Protein AF-A0A519ZKX0-F1 (afdb_monomer)

Mean predicted aligned error: 19.39 Å

pLDDT: mean 74.37, std 20.04, range [31.44, 97.12]

Structure (mmCIF, N/CA/C/O backbone):
data_AF-A0A519ZKX0-F1
#
_entry.id   AF-A0A519ZKX0-F1
#
loop_
_atom_site.group_PDB
_atom_site.id
_atom_site.type_symbol
_atom_site.label_atom_id
_atom_site.label_alt_id
_atom_site.label_comp_id
_atom_site.label_asym_id
_atom_site.label_entity_id
_atom_site.label_seq_id
_atom_site.pdbx_PDB_ins_code
_atom_site.Cartn_x
_atom_site.Cartn_y
_atom_site.Cartn_z
_atom_site.occupancy
_atom_site.B_iso_or_equiv
_atom_site.auth_seq_id
_atom_site.auth_comp_id
_atom_site.auth_asym_id
_atom_site.auth_atom_id
_atom_site.pdbx_PDB_model_num
ATOM 1 N N . MET A 1 1 ? 49.568 -2.766 -96.357 1.00 35.28 1 MET A N 1
ATOM 2 C CA . MET A 1 1 ? 50.668 -1.778 -96.331 1.00 35.28 1 MET A CA 1
ATOM 3 C C . MET A 1 1 ? 50.219 -0.554 -95.542 1.00 35.28 1 MET A C 1
ATOM 5 O O . MET A 1 1 ? 49.295 0.120 -95.960 1.00 35.28 1 MET A O 1
ATOM 9 N N . ASN A 1 2 ? 50.829 -0.393 -94.364 1.00 31.44 2 ASN A N 1
ATOM 10 C CA . ASN A 1 2 ? 51.061 0.796 -93.529 1.00 31.44 2 ASN A CA 1
ATOM 11 C C . ASN A 1 2 ? 50.097 2.016 -93.570 1.00 31.44 2 ASN A C 1
ATOM 13 O O . ASN A 1 2 ? 50.117 2.759 -94.550 1.00 31.44 2 ASN A O 1
ATOM 17 N N . PRO A 1 3 ? 49.388 2.349 -92.470 1.00 43.19 3 PRO A N 1
ATOM 18 C CA . PRO A 1 3 ? 48.896 3.706 -92.236 1.00 43.19 3 PRO A CA 1
ATOM 19 C C . PRO A 1 3 ? 50.015 4.600 -91.666 1.00 43.19 3 PRO A C 1
ATOM 21 O O . PRO A 1 3 ? 50.620 4.300 -90.639 1.00 43.19 3 PRO A O 1
ATOM 24 N N . SER A 1 4 ? 50.294 5.715 -92.347 1.00 45.19 4 SER A N 1
ATOM 25 C CA . SER A 1 4 ? 51.279 6.713 -91.916 1.00 45.19 4 SER A CA 1
ATOM 26 C C . SER A 1 4 ? 50.682 7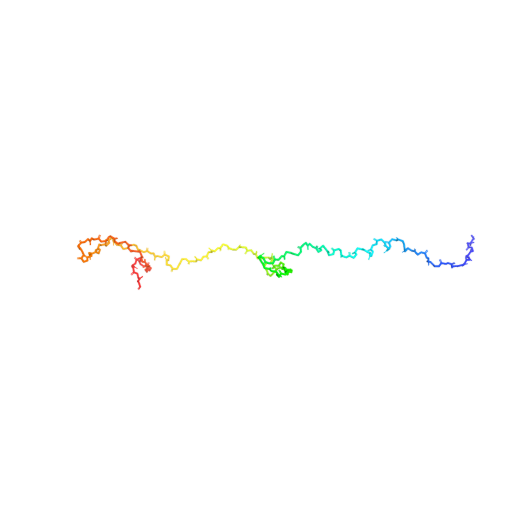.639 -90.855 1.00 45.19 4 SER A C 1
ATOM 28 O O . SER A 1 4 ? 49.723 8.363 -91.108 1.00 45.19 4 SER A O 1
ATOM 30 N N . ILE A 1 5 ? 51.302 7.641 -89.679 1.00 51.31 5 ILE A N 1
ATOM 31 C CA . ILE A 1 5 ? 51.009 8.520 -88.544 1.00 51.31 5 ILE A CA 1
ATOM 32 C C . ILE A 1 5 ? 51.599 9.912 -88.818 1.00 51.31 5 ILE A C 1
ATOM 34 O O . ILE A 1 5 ? 52.770 10.024 -89.183 1.00 51.31 5 ILE A O 1
ATOM 38 N N . ARG A 1 6 ? 50.828 10.979 -88.570 1.00 49.62 6 ARG A N 1
ATOM 39 C CA . ARG A 1 6 ? 51.371 12.295 -88.192 1.00 49.62 6 ARG A CA 1
ATOM 40 C C . ARG A 1 6 ? 50.615 12.851 -86.980 1.00 49.62 6 ARG A C 1
ATOM 42 O O . ARG A 1 6 ? 49.442 13.193 -87.061 1.00 49.62 6 ARG A O 1
ATOM 49 N N . SER A 1 7 ? 51.354 12.882 -85.872 1.00 40.47 7 SER A N 1
ATOM 50 C CA . SER A 1 7 ? 51.295 13.729 -84.671 1.00 40.47 7 SER A CA 1
ATOM 51 C C . SER A 1 7 ? 50.729 15.141 -84.897 1.00 40.47 7 SER A C 1
ATOM 53 O O . SER A 1 7 ? 50.885 15.679 -85.983 1.00 40.47 7 SER A O 1
ATOM 55 N N . ALA A 1 8 ? 50.215 15.903 -83.931 1.00 46.16 8 ALA A N 1
ATOM 56 C CA . ALA A 1 8 ? 49.857 15.755 -82.519 1.00 46.16 8 ALA A CA 1
ATOM 57 C C . ALA A 1 8 ? 49.206 17.100 -82.094 1.00 46.16 8 ALA A C 1
ATOM 59 O O . ALA A 1 8 ? 49.384 18.101 -82.782 1.00 46.16 8 ALA A O 1
ATOM 60 N N . ARG A 1 9 ? 48.622 17.131 -80.884 1.00 43.53 9 ARG A N 1
ATOM 61 C CA . ARG A 1 9 ? 48.329 18.317 -80.040 1.00 43.53 9 ARG A CA 1
ATOM 62 C C . ARG A 1 9 ? 46.977 19.020 -80.237 1.00 43.53 9 ARG A C 1
ATOM 64 O O . ARG A 1 9 ? 46.836 19.875 -81.095 1.00 43.53 9 ARG A O 1
ATOM 71 N N . ALA A 1 10 ? 46.059 18.783 -79.301 1.00 41.59 10 ALA A N 1
ATOM 72 C CA . ALA A 1 10 ? 45.632 19.809 -78.340 1.00 41.59 10 ALA A CA 1
ATOM 73 C C . ALA A 1 10 ? 44.801 19.155 -77.226 1.00 41.59 10 ALA A C 1
ATOM 75 O O . ALA A 1 10 ? 43.744 18.574 -77.455 1.00 41.59 10 ALA A O 1
ATOM 76 N N . LEU A 1 11 ? 45.345 19.222 -76.017 1.00 45.59 11 LEU A N 1
ATOM 77 C CA . LEU A 1 11 ? 44.734 18.813 -74.764 1.00 45.59 11 LEU A CA 1
ATOM 78 C C . LEU A 1 11 ? 43.703 19.885 -74.352 1.00 45.59 11 LEU A C 1
ATOM 80 O O . LEU A 1 11 ? 44.033 21.065 -74.318 1.00 45.59 11 LEU A O 1
ATOM 84 N N . THR A 1 12 ? 42.486 19.438 -74.039 1.00 49.97 12 THR A N 1
ATOM 85 C C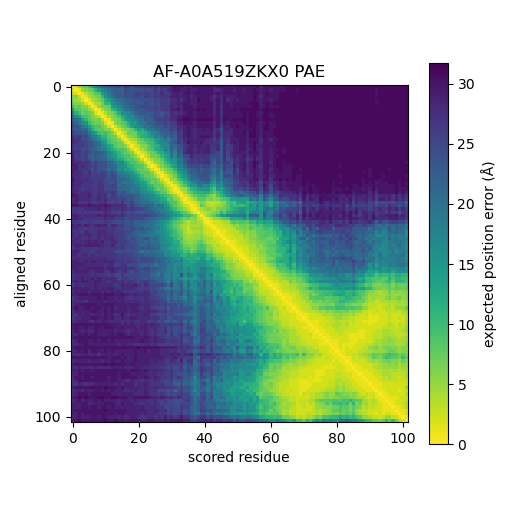A . THR A 1 12 ? 41.558 19.987 -73.026 1.00 49.97 12 THR A CA 1
ATOM 86 C C . THR A 1 12 ? 41.291 21.495 -72.975 1.00 49.97 12 THR A C 1
ATOM 88 O O . THR A 1 12 ? 42.060 22.249 -72.389 1.00 49.97 12 THR A O 1
ATOM 91 N N . ILE A 1 13 ? 40.077 21.886 -73.366 1.00 50.94 13 ILE A N 1
ATOM 92 C CA . ILE A 1 13 ? 39.273 22.929 -72.706 1.00 50.94 13 ILE A CA 1
ATOM 93 C C . ILE A 1 13 ? 37.821 22.490 -72.936 1.00 50.94 13 ILE A C 1
ATOM 95 O O . ILE A 1 13 ? 37.426 22.269 -74.069 1.00 50.94 13 ILE A O 1
ATOM 99 N N . GLY A 1 14 ? 36.952 22.252 -71.972 1.00 43.69 14 GLY A N 1
ATOM 100 C CA . GLY A 1 14 ? 36.958 22.526 -70.553 1.00 43.69 14 GLY A CA 1
ATOM 101 C C . GLY A 1 14 ? 35.509 22.283 -70.158 1.00 43.69 14 GLY A C 1
ATOM 102 O O . GLY A 1 14 ? 34.641 23.114 -70.404 1.00 43.69 14 GLY A O 1
ATOM 103 N N . SER A 1 15 ? 35.239 21.089 -69.645 1.00 47.91 15 SER A N 1
ATOM 104 C CA . SER A 1 15 ? 34.012 20.697 -68.957 1.00 47.91 15 SER A CA 1
ATOM 105 C C . SER A 1 15 ? 33.815 21.591 -67.728 1.00 47.91 15 SER A C 1
ATOM 107 O O . SER A 1 15 ? 34.096 21.189 -66.603 1.00 47.91 15 SER A O 1
ATOM 109 N N . LEU A 1 16 ? 33.412 22.842 -67.954 1.00 47.50 16 LEU A N 1
ATOM 110 C CA . LEU A 1 16 ? 33.336 23.887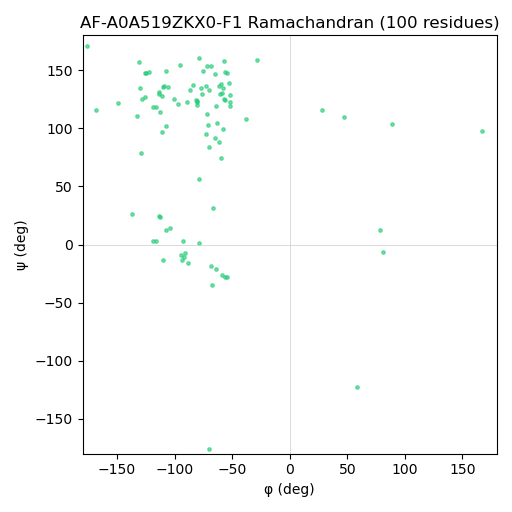 -66.934 1.00 47.50 16 LEU A CA 1
ATOM 111 C C . LEU A 1 16 ? 32.049 24.717 -67.054 1.00 47.50 16 LEU A C 1
ATOM 113 O O . LEU A 1 16 ? 32.011 25.873 -66.660 1.00 47.50 16 LEU A O 1
ATOM 117 N N . THR A 1 17 ? 30.977 24.148 -67.603 1.00 46.78 17 THR A N 1
ATOM 118 C CA . THR A 1 17 ? 29.636 24.764 -67.570 1.00 46.78 17 THR A CA 1
ATOM 119 C C . THR A 1 17 ? 28.660 24.015 -66.662 1.00 46.78 17 THR A C 1
ATOM 121 O O . THR A 1 17 ? 27.648 24.580 -66.267 1.00 46.78 17 THR A O 1
ATOM 124 N N . ALA A 1 18 ? 28.990 22.794 -66.225 1.00 42.94 18 ALA A N 1
ATOM 125 C CA . ALA A 1 18 ? 28.177 22.029 -65.271 1.00 42.94 18 ALA A CA 1
ATOM 126 C C . ALA A 1 18 ? 28.609 22.194 -63.795 1.00 42.94 18 ALA A C 1
ATOM 128 O O . ALA A 1 18 ? 27.899 21.755 -62.893 1.00 42.94 18 ALA A O 1
ATOM 129 N N . ALA A 1 19 ? 29.754 22.837 -63.532 1.00 43.50 19 ALA A N 1
ATOM 130 C CA . ALA A 1 19 ? 30.268 23.061 -62.173 1.00 43.50 19 ALA A CA 1
ATOM 131 C C . ALA A 1 19 ? 29.860 24.422 -61.569 1.00 43.50 19 ALA A C 1
ATOM 133 O O . ALA A 1 19 ? 29.980 24.632 -60.363 1.00 43.50 19 ALA A O 1
ATOM 134 N N . ILE A 1 20 ? 29.343 25.345 -62.391 1.00 48.91 20 ILE A N 1
ATOM 135 C CA . ILE A 1 20 ? 28.911 26.678 -61.935 1.00 48.91 20 ILE A CA 1
ATOM 136 C C . ILE A 1 20 ? 27.443 26.661 -61.472 1.00 48.91 20 ILE A C 1
ATOM 138 O O . ILE A 1 20 ? 27.024 27.536 -60.722 1.00 48.91 20 ILE A O 1
ATOM 142 N N . LEU A 1 21 ? 26.672 25.622 -61.818 1.00 46.91 21 LEU A N 1
ATOM 143 C CA . LEU A 1 21 ? 25.303 25.454 -61.314 1.00 46.91 21 LEU A CA 1
ATOM 144 C C . LEU A 1 21 ? 25.224 24.633 -60.012 1.00 46.91 21 LEU A C 1
ATOM 146 O O . LEU A 1 21 ? 24.162 24.542 -59.408 1.00 46.91 21 LEU A O 1
ATOM 150 N N . SER A 1 22 ? 26.336 24.046 -59.557 1.00 51.47 22 SER A N 1
ATOM 151 C CA . SER A 1 22 ? 26.364 23.094 -58.434 1.00 51.47 22 SER A CA 1
ATOM 152 C C . SER A 1 22 ? 27.149 23.565 -57.204 1.00 51.47 22 SER A C 1
ATOM 154 O O . SER A 1 22 ? 27.219 22.833 -56.221 1.00 51.47 22 SER A O 1
ATOM 156 N N . THR A 1 23 ? 27.694 24.787 -57.200 1.00 52.50 23 THR A N 1
ATOM 157 C CA . THR A 1 23 ? 28.508 25.304 -56.077 1.00 52.50 23 THR A CA 1
ATOM 158 C C . THR A 1 23 ? 27.950 26.548 -55.381 1.00 52.50 23 THR A C 1
ATOM 160 O O . THR A 1 23 ? 28.552 27.016 -54.421 1.00 52.50 23 THR A O 1
ATOM 163 N N . LEU A 1 24 ? 26.769 27.044 -55.775 1.00 47.97 24 LEU A N 1
ATOM 164 C CA . LEU A 1 24 ? 26.090 28.163 -55.100 1.00 47.97 24 LEU A CA 1
ATOM 165 C C . LEU A 1 24 ? 24.788 27.770 -54.387 1.00 47.97 24 LEU A C 1
ATOM 167 O O . LEU A 1 24 ? 23.956 28.623 -54.095 1.00 47.97 24 LEU A O 1
ATOM 171 N N . ALA A 1 25 ? 24.620 26.499 -54.020 1.00 46.72 25 ALA A N 1
ATOM 172 C CA . ALA A 1 25 ? 23.706 26.145 -52.934 1.00 46.72 25 ALA A CA 1
ATOM 173 C C . ALA A 1 25 ? 24.403 26.424 -51.591 1.00 46.72 25 ALA A C 1
ATOM 175 O O . ALA A 1 25 ? 24.586 25.537 -50.759 1.00 46.72 25 ALA A O 1
ATOM 176 N N . THR A 1 26 ? 24.848 27.672 -51.408 1.00 52.41 26 THR A N 1
ATOM 177 C CA . THR A 1 26 ? 25.163 28.219 -50.093 1.00 52.41 26 THR A CA 1
ATOM 178 C C . THR A 1 26 ? 23.941 27.954 -49.240 1.00 52.41 26 THR A C 1
ATOM 180 O O . THR A 1 26 ? 22.843 28.380 -49.596 1.00 52.41 26 THR A O 1
ATOM 183 N N . ALA A 1 27 ? 24.136 27.183 -48.173 1.00 52.94 27 ALA A N 1
ATOM 184 C CA . ALA A 1 27 ? 23.123 26.847 -47.195 1.00 52.94 27 ALA A CA 1
ATOM 185 C C . ALA A 1 27 ? 22.223 28.061 -46.940 1.00 52.94 27 ALA A C 1
ATOM 187 O O . ALA A 1 27 ? 22.642 29.041 -46.321 1.00 52.94 27 ALA A O 1
ATOM 188 N N . ALA A 1 28 ? 20.988 28.000 -47.439 1.00 47.38 28 ALA A N 1
ATOM 189 C CA . ALA A 1 28 ? 19.941 28.866 -46.951 1.00 47.38 28 ALA A CA 1
ATOM 190 C C . ALA A 1 28 ? 19.731 28.443 -45.497 1.00 47.38 28 ALA A C 1
ATOM 192 O O . ALA A 1 28 ? 19.005 27.494 -45.204 1.00 47.38 28 ALA A O 1
ATOM 193 N N . LEU A 1 29 ? 20.441 29.103 -44.583 1.00 53.69 29 LEU A N 1
ATOM 194 C CA . LEU A 1 29 ? 20.046 29.145 -43.191 1.00 53.69 29 LEU A CA 1
ATOM 195 C C . LEU A 1 29 ? 18.651 29.755 -43.217 1.00 53.69 29 LEU A C 1
ATOM 197 O O . LEU A 1 29 ? 18.497 30.964 -43.384 1.00 53.69 29 LEU A O 1
ATOM 201 N N . ALA A 1 30 ? 17.630 28.907 -43.138 1.00 48.62 30 ALA A N 1
ATOM 202 C CA . ALA A 1 30 ? 16.289 29.345 -42.828 1.00 48.62 30 ALA A CA 1
ATOM 203 C C . ALA A 1 30 ? 16.360 29.964 -41.428 1.00 48.62 30 ALA A C 1
ATOM 205 O O . ALA A 1 30 ? 16.220 29.279 -40.417 1.00 48.62 30 ALA A O 1
ATOM 206 N N . VAL A 1 31 ? 16.655 31.263 -41.367 1.00 56.38 31 VAL A N 1
ATOM 207 C CA . VAL A 1 31 ? 16.455 32.077 -40.174 1.00 56.38 31 VAL A CA 1
ATOM 208 C C . VAL A 1 31 ? 14.944 32.199 -40.039 1.00 56.38 31 VAL A C 1
ATOM 210 O O . VAL A 1 31 ? 14.320 33.120 -40.558 1.00 56.38 31 VAL A O 1
ATOM 213 N N . GLY A 1 32 ? 14.338 31.183 -39.422 1.00 59.25 32 GLY A N 1
ATOM 214 C CA . GLY A 1 32 ? 12.963 31.265 -38.954 1.00 59.25 32 GLY A CA 1
ATOM 215 C C . GLY A 1 32 ? 12.819 32.447 -37.988 1.00 59.25 32 GLY A C 1
ATOM 216 O O . GLY A 1 32 ? 13.822 32.892 -37.419 1.00 59.25 32 GLY A O 1
ATOM 217 N N . PRO A 1 33 ? 11.599 32.981 -37.800 1.00 61.50 33 PRO A N 1
ATOM 218 C CA . PRO A 1 33 ? 11.369 34.051 -36.839 1.00 61.50 33 PRO A CA 1
ATOM 219 C C . PRO A 1 33 ? 11.940 33.618 -35.488 1.00 61.50 33 PRO A C 1
ATOM 221 O O . PRO A 1 33 ? 11.601 32.550 -34.975 1.00 61.50 33 PRO A O 1
ATOM 224 N N . THR A 1 34 ? 12.862 34.412 -34.948 1.00 60.66 34 THR A N 1
ATOM 225 C CA . THR A 1 34 ? 13.490 34.127 -33.665 1.00 60.66 34 THR A CA 1
ATOM 226 C C . THR A 1 34 ? 12.411 34.160 -32.592 1.00 60.66 34 THR A C 1
ATOM 228 O O . THR A 1 34 ? 11.909 35.216 -32.213 1.00 60.66 34 THR A O 1
ATOM 231 N N . THR A 1 35 ? 12.001 32.989 -32.114 1.00 74.12 35 THR A N 1
ATOM 232 C CA . THR A 1 35 ? 11.047 32.923 -31.012 1.00 74.12 35 THR A CA 1
ATOM 233 C C . THR A 1 35 ? 11.765 33.328 -29.735 1.00 74.12 35 THR A C 1
ATOM 235 O O . THR A 1 35 ? 12.896 32.908 -29.475 1.00 74.12 35 THR A O 1
ATOM 238 N N . THR A 1 36 ? 11.124 34.153 -28.924 1.00 76.38 36 THR A N 1
ATOM 239 C CA . THR A 1 36 ? 11.583 34.424 -27.567 1.00 76.38 36 THR A CA 1
ATOM 240 C C . THR A 1 36 ? 11.268 33.236 -26.662 1.00 76.38 36 THR A C 1
ATOM 242 O O . THR A 1 36 ? 10.299 32.507 -26.879 1.00 76.38 36 THR A O 1
ATOM 245 N N . LEU A 1 37 ? 12.100 32.999 -25.646 1.00 71.00 37 LEU A N 1
ATOM 246 C CA . LEU A 1 37 ? 11.828 31.948 -24.665 1.00 71.00 37 LEU A CA 1
ATOM 247 C C . LEU A 1 37 ? 10.668 32.377 -23.755 1.00 71.00 37 LEU A C 1
ATOM 249 O O . LEU A 1 37 ? 10.796 33.306 -22.953 1.00 71.00 37 LEU A O 1
ATOM 253 N N . GLY A 1 38 ? 9.530 31.690 -23.867 1.00 71.94 38 GLY A N 1
ATOM 254 C CA . GLY A 1 38 ? 8.337 32.003 -23.078 1.00 71.94 38 GLY A CA 1
ATOM 255 C C . GLY A 1 38 ? 7.869 33.448 -23.302 1.00 71.94 38 GLY A C 1
ATOM 256 O O . GLY A 1 38 ? 7.594 33.844 -24.427 1.00 71.94 38 GLY A O 1
ATOM 257 N N . THR A 1 39 ? 7.781 34.248 -22.234 1.00 65.31 39 THR A N 1
ATOM 258 C CA . THR A 1 39 ? 7.305 35.648 -22.267 1.00 65.31 39 THR A CA 1
ATOM 259 C C . THR A 1 39 ? 8.412 36.708 -22.158 1.00 65.31 39 THR A C 1
ATOM 261 O O . THR A 1 39 ? 8.110 37.866 -21.875 1.00 65.31 39 THR A O 1
ATOM 264 N N . ARG A 1 40 ? 9.702 36.371 -22.336 1.00 67.38 40 ARG A N 1
ATOM 265 C CA . ARG A 1 40 ? 10.814 37.318 -22.080 1.00 67.38 40 ARG A CA 1
ATOM 266 C C . ARG A 1 40 ? 11.767 37.488 -23.265 1.00 67.38 40 ARG A C 1
ATOM 268 O O . ARG A 1 40 ? 12.005 36.548 -24.010 1.00 67.38 40 ARG A O 1
ATOM 275 N N . GLY A 1 41 ? 12.327 38.698 -23.391 1.00 75.00 41 GLY A N 1
ATOM 276 C CA . GLY A 1 41 ? 13.115 39.236 -24.517 1.00 75.00 41 GLY A CA 1
ATOM 277 C C . GLY A 1 41 ? 14.486 38.610 -24.801 1.00 75.00 41 GLY A C 1
ATOM 278 O O . GLY A 1 41 ? 15.381 39.306 -25.271 1.00 75.00 41 GLY A O 1
ATOM 279 N N . SER A 1 42 ? 14.654 37.317 -24.532 1.00 79.19 42 SER A N 1
ATOM 280 C CA . SER A 1 42 ? 15.842 36.551 -24.908 1.00 79.19 42 SER A CA 1
ATOM 281 C C . SER A 1 42 ? 15.523 35.636 -26.085 1.00 79.19 42 SER A C 1
ATOM 283 O O . SER A 1 42 ? 14.496 34.955 -26.091 1.00 79.19 42 SER A O 1
ATOM 285 N N . ILE A 1 43 ? 16.424 35.603 -27.066 1.00 83.62 43 ILE A N 1
ATOM 286 C CA . ILE A 1 43 ? 16.288 34.773 -28.266 1.00 83.62 43 ILE A CA 1
ATOM 287 C C . ILE A 1 43 ? 16.463 33.290 -27.920 1.00 83.62 43 ILE A C 1
ATOM 289 O O . ILE A 1 43 ? 17.426 32.917 -27.244 1.00 83.62 43 ILE A O 1
ATOM 293 N N . SER A 1 44 ? 15.554 32.446 -28.419 1.00 81.38 44 SER A N 1
ATOM 294 C CA . SER A 1 44 ? 15.660 30.989 -28.316 1.00 81.38 44 SER A CA 1
ATOM 295 C C . SER A 1 44 ? 16.954 30.484 -28.944 1.00 81.38 44 SER A C 1
ATOM 297 O O . SER A 1 44 ? 17.319 30.880 -30.050 1.00 81.38 44 SER A O 1
ATOM 299 N N . GLN A 1 45 ? 17.637 29.587 -28.237 1.00 84.00 45 GLN A N 1
ATOM 300 C CA . GLN A 1 45 ? 18.870 28.961 -28.706 1.00 84.00 45 GLN A CA 1
ATOM 301 C C . GLN A 1 45 ? 18.580 27.601 -29.358 1.00 84.00 45 GLN A C 1
ATOM 303 O O . GLN A 1 45 ? 17.575 26.968 -29.018 1.00 84.00 45 GLN A O 1
ATOM 308 N N . PRO A 1 46 ? 19.444 27.126 -30.275 1.00 83.75 46 PRO A N 1
ATOM 309 C CA . PRO A 1 46 ? 19.347 25.771 -30.804 1.00 83.75 46 PRO A CA 1
ATOM 310 C C . PRO A 1 46 ? 19.403 24.728 -29.677 1.00 83.75 46 PRO A C 1
ATOM 312 O O . PRO A 1 46 ? 20.355 24.706 -28.898 1.00 83.75 46 PRO A O 1
ATOM 315 N N . ASN A 1 47 ? 18.399 23.852 -29.605 1.00 83.12 47 ASN A N 1
ATOM 316 C CA . ASN A 1 47 ? 18.369 22.714 -28.685 1.00 83.12 47 ASN A CA 1
ATOM 317 C C . ASN A 1 47 ? 18.597 21.417 -29.483 1.00 83.12 47 ASN A C 1
ATOM 319 O O . ASN A 1 47 ? 17.670 20.973 -30.167 1.00 83.12 47 ASN A O 1
ATOM 323 N N . PRO A 1 48 ? 19.807 20.827 -29.465 1.00 86.19 48 PRO A N 1
ATOM 324 C CA . PRO A 1 48 ? 20.075 19.597 -30.200 1.00 86.19 48 PRO A CA 1
ATOM 325 C C . PRO A 1 48 ? 19.244 18.437 -29.640 1.00 86.19 48 PRO A C 1
ATOM 327 O O . PRO A 1 48 ? 18.985 18.356 -28.439 1.00 86.19 48 PRO A O 1
ATOM 330 N N . ALA A 1 49 ? 18.837 17.515 -30.514 1.00 83.31 49 ALA A N 1
ATOM 331 C CA . ALA A 1 49 ? 18.153 16.304 -30.081 1.00 83.31 49 ALA A CA 1
ATOM 332 C C . ALA A 1 49 ? 19.069 15.472 -29.168 1.00 83.31 49 ALA A C 1
ATOM 334 O O . ALA A 1 49 ? 20.248 15.271 -29.468 1.00 83.31 49 ALA A O 1
ATOM 335 N N . ILE A 1 50 ? 18.519 14.959 -28.065 1.00 84.62 50 ILE A N 1
ATOM 336 C CA . ILE A 1 50 ? 19.245 14.054 -27.172 1.00 84.62 50 ILE A CA 1
ATOM 337 C C . ILE A 1 50 ? 19.424 12.707 -27.885 1.00 84.62 50 ILE A C 1
ATOM 339 O O . ILE A 1 50 ? 18.495 11.909 -27.963 1.00 84.62 50 ILE A O 1
ATOM 343 N N . THR A 1 51 ? 20.627 12.441 -28.398 1.00 88.69 51 THR A N 1
ATOM 344 C CA . THR A 1 51 ? 20.981 11.175 -29.073 1.00 88.69 51 THR A CA 1
ATOM 345 C C . THR A 1 51 ? 21.579 10.131 -28.134 1.00 88.69 51 THR A C 1
ATOM 347 O O . THR A 1 51 ? 21.684 8.965 -28.505 1.00 88.69 51 THR A O 1
ATOM 350 N N . ALA A 1 52 ? 21.925 10.514 -26.901 1.00 87.62 52 ALA A N 1
ATOM 351 C CA . ALA A 1 52 ? 22.532 9.621 -25.911 1.00 87.62 52 ALA A CA 1
ATOM 352 C C . ALA A 1 52 ? 21.690 8.362 -25.622 1.00 87.62 52 ALA A C 1
ATOM 354 O O . ALA A 1 52 ? 22.243 7.318 -25.296 1.00 87.62 52 ALA A O 1
ATOM 355 N N . ASN A 1 53 ? 20.365 8.449 -25.788 1.00 85.25 53 ASN A N 1
ATOM 356 C CA . ASN A 1 53 ? 19.423 7.342 -25.606 1.00 85.25 53 ASN A CA 1
ATOM 357 C C . ASN A 1 53 ? 18.748 6.919 -26.925 1.00 85.25 53 ASN A C 1
ATOM 359 O O . ASN A 1 53 ? 17.643 6.387 -26.892 1.00 85.25 53 ASN A O 1
ATOM 363 N N . ALA A 1 54 ? 19.361 7.168 -28.089 1.00 82.25 54 ALA A N 1
ATOM 364 C CA . ALA A 1 54 ? 18.731 6.933 -29.397 1.00 82.25 54 ALA A CA 1
ATOM 365 C C . ALA A 1 54 ? 18.292 5.473 -29.634 1.00 82.25 54 ALA A C 1
ATOM 367 O O . ALA A 1 54 ? 17.361 5.226 -30.393 1.00 82.25 54 ALA A O 1
ATOM 368 N N . SER A 1 55 ? 18.942 4.514 -28.972 1.00 86.38 55 SER A N 1
ATOM 369 C CA . SER A 1 55 ? 18.601 3.085 -28.979 1.00 86.38 55 SER A CA 1
ATOM 370 C C . SER A 1 55 ? 17.980 2.604 -27.661 1.00 86.38 55 SER A C 1
ATOM 372 O O . SER A 1 55 ? 17.872 1.401 -27.422 1.00 86.38 55 SER A O 1
ATOM 374 N N . GLY A 1 56 ? 17.594 3.531 -26.781 1.00 83.00 56 GLY A N 1
ATOM 375 C CA . GLY A 1 56 ? 16.952 3.212 -25.517 1.00 83.00 56 GLY A CA 1
ATOM 376 C C . GLY A 1 56 ? 15.605 2.539 -25.758 1.00 83.00 56 GLY A C 1
ATOM 377 O O . GLY A 1 56 ? 14.705 3.128 -26.350 1.00 83.00 56 GLY A O 1
ATOM 378 N N . ALA A 1 57 ? 15.460 1.305 -25.285 1.00 86.56 57 ALA A N 1
ATOM 379 C CA . ALA A 1 57 ? 14.166 0.646 -25.214 1.00 86.56 57 ALA A CA 1
ATOM 380 C C . ALA A 1 57 ? 13.485 1.024 -23.896 1.00 86.56 57 ALA A C 1
ATOM 382 O O . ALA A 1 57 ? 14.101 0.944 -22.828 1.00 86.56 57 ALA A O 1
ATOM 383 N N . TRP A 1 58 ? 12.210 1.401 -23.970 1.00 83.19 58 TRP A N 1
ATOM 384 C CA . TRP A 1 58 ? 11.370 1.490 -22.783 1.00 83.19 58 TRP A CA 1
ATOM 385 C C . TRP A 1 58 ? 11.296 0.108 -22.144 1.00 83.19 58 TRP A C 1
ATOM 387 O O . TRP A 1 58 ? 11.044 -0.889 -22.821 1.00 83.19 58 TRP A O 1
ATOM 397 N N . LYS A 1 59 ? 11.567 0.055 -20.845 1.00 86.94 59 LYS A N 1
ATOM 398 C CA . LYS A 1 59 ? 11.349 -1.139 -20.042 1.00 86.94 59 LYS A CA 1
ATOM 399 C C . LYS A 1 59 ? 10.187 -0.862 -19.122 1.00 86.94 59 LYS A C 1
ATOM 401 O O . LYS A 1 59 ? 10.127 0.214 -18.522 1.00 86.94 59 LYS A O 1
ATOM 406 N N . ASP A 1 60 ? 9.307 -1.842 -19.005 1.00 89.75 60 ASP A N 1
ATOM 407 C CA . ASP A 1 60 ? 8.259 -1.784 -18.008 1.00 89.75 60 ASP A CA 1
ATOM 408 C C . ASP A 1 60 ? 8.892 -1.690 -16.624 1.00 89.75 60 ASP A C 1
ATOM 410 O O . ASP A 1 60 ? 9.906 -2.329 -16.317 1.00 89.75 60 ASP A O 1
ATOM 414 N N . TYR A 1 61 ? 8.305 -0.834 -15.798 1.00 86.19 61 TYR A N 1
ATOM 415 C CA . TYR A 1 61 ? 8.690 -0.737 -14.407 1.00 86.19 61 TYR A CA 1
ATOM 416 C C . TYR A 1 61 ? 8.176 -1.977 -13.676 1.00 86.19 61 TYR A C 1
ATOM 418 O O . TYR A 1 61 ? 7.028 -2.022 -13.239 1.00 86.19 61 TYR A O 1
ATOM 426 N N . ASP A 1 62 ? 9.042 -2.977 -13.554 1.00 87.56 62 ASP A N 1
ATOM 427 C CA . ASP A 1 62 ? 8.805 -4.174 -12.757 1.00 87.56 62 ASP A CA 1
ATOM 428 C C . ASP A 1 62 ? 9.731 -4.161 -11.539 1.00 87.56 62 ASP A C 1
ATOM 430 O O . ASP A 1 62 ? 10.920 -4.486 -11.608 1.00 87.56 62 ASP A O 1
ATOM 434 N N . ARG A 1 63 ? 9.195 -3.701 -10.407 1.00 89.75 63 ARG A N 1
ATOM 435 C CA . ARG A 1 63 ? 9.880 -3.747 -9.118 1.00 89.75 63 ARG A CA 1
ATOM 436 C C . ARG A 1 63 ? 9.174 -4.753 -8.228 1.00 89.75 63 ARG A C 1
ATOM 438 O O . ARG A 1 63 ? 7.980 -4.622 -7.968 1.00 89.75 63 ARG A O 1
ATOM 445 N N . ALA A 1 64 ? 9.947 -5.685 -7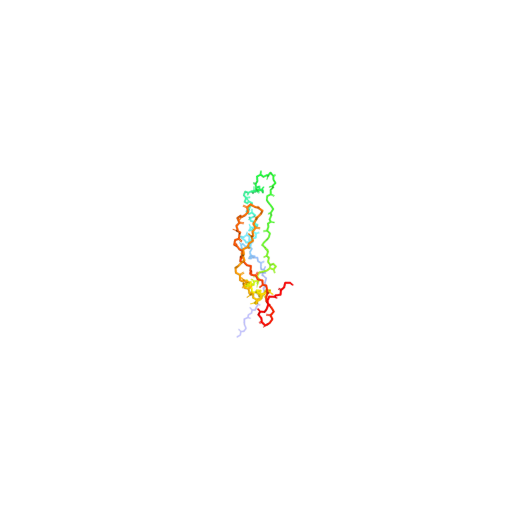.677 1.00 87.44 64 ALA A N 1
ATOM 446 C CA . ALA A 1 64 ? 9.449 -6.633 -6.691 1.00 87.44 64 ALA A CA 1
ATOM 447 C C . ALA A 1 64 ? 8.751 -5.916 -5.520 1.00 87.44 64 ALA A C 1
ATOM 449 O O . ALA A 1 64 ? 9.228 -4.893 -5.014 1.00 87.44 64 ALA A O 1
ATOM 450 N N . ALA A 1 65 ? 7.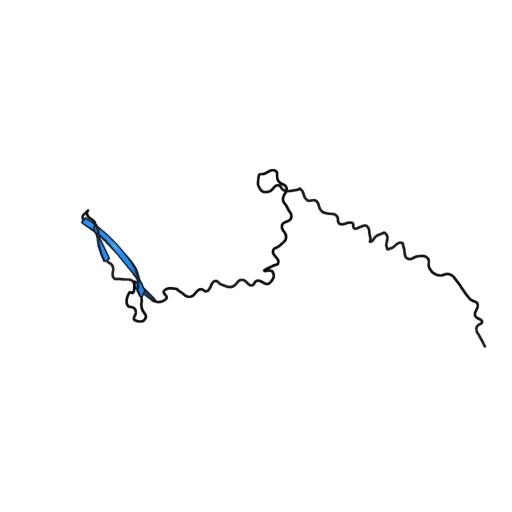629 -6.479 -5.070 1.00 85.75 65 ALA A N 1
ATOM 451 C CA . ALA A 1 65 ? 6.907 -5.969 -3.914 1.00 85.75 65 ALA A CA 1
ATOM 452 C C . ALA A 1 65 ? 7.811 -5.978 -2.669 1.00 85.75 65 ALA A C 1
ATOM 454 O O . ALA A 1 65 ? 8.424 -6.994 -2.348 1.00 85.75 65 ALA A O 1
ATOM 455 N N . GLN A 1 66 ? 7.870 -4.854 -1.948 1.00 86.62 66 GLN A N 1
ATOM 456 C CA . GLN A 1 66 ? 8.674 -4.742 -0.721 1.00 86.62 66 GLN A CA 1
ATOM 457 C C . GLN A 1 66 ? 8.125 -5.608 0.416 1.00 86.62 66 GLN A C 1
ATOM 459 O O . GLN A 1 66 ? 8.897 -6.170 1.185 1.00 86.62 66 GLN A O 1
ATOM 464 N N . TYR A 1 67 ? 6.800 -5.739 0.491 1.00 87.06 67 TYR A N 1
ATOM 465 C CA . TYR A 1 67 ? 6.102 -6.563 1.474 1.00 87.06 67 TYR A CA 1
ATOM 466 C C . TYR A 1 67 ? 5.112 -7.473 0.741 1.00 87.06 67 TYR A C 1
ATOM 468 O O . TYR A 1 67 ? 3.924 -7.168 0.676 1.00 87.06 67 TYR A O 1
ATOM 476 N N . PRO A 1 68 ? 5.587 -8.576 0.130 1.00 83.75 68 PRO A N 1
ATOM 477 C CA . PRO A 1 68 ? 4.726 -9.468 -0.649 1.00 83.75 68 PRO A CA 1
ATOM 478 C C . PRO A 1 68 ? 3.716 -10.220 0.229 1.00 83.75 68 PRO A C 1
ATOM 480 O O . PRO A 1 68 ? 2.729 -10.748 -0.273 1.00 83.75 68 PRO A O 1
ATOM 483 N N . ARG A 1 69 ? 3.968 -10.280 1.541 1.00 89.88 69 ARG A N 1
ATOM 484 C CA . ARG A 1 69 ? 3.079 -10.862 2.542 1.00 89.88 69 ARG A CA 1
ATOM 485 C C . ARG A 1 69 ? 2.576 -9.740 3.434 1.00 89.88 69 ARG A C 1
ATOM 487 O O . ARG A 1 69 ? 3.357 -9.128 4.157 1.00 89.88 69 ARG A O 1
ATOM 494 N N . ILE A 1 70 ? 1.280 -9.479 3.359 1.00 93.00 70 ILE A N 1
ATOM 495 C CA . ILE A 1 70 ? 0.575 -8.532 4.217 1.00 93.00 70 ILE A CA 1
ATOM 496 C C . ILE A 1 70 ? -0.591 -9.247 4.881 1.00 93.00 70 ILE A C 1
ATOM 498 O O . ILE A 1 70 ? -1.190 -10.151 4.299 1.00 93.00 70 ILE A O 1
ATOM 502 N N . VAL A 1 71 ? -0.907 -8.837 6.102 1.00 93.75 71 VAL A N 1
ATOM 503 C CA . VAL A 1 71 ? -2.044 -9.355 6.855 1.00 93.75 71 VAL A CA 1
ATOM 504 C C . VAL A 1 71 ? -2.860 -8.194 7.396 1.00 93.75 71 VAL A C 1
ATOM 506 O O . VAL A 1 71 ? -2.324 -7.213 7.918 1.00 93.75 71 VAL A O 1
ATOM 509 N N . THR A 1 72 ? -4.175 -8.300 7.252 1.00 94.50 72 THR A N 1
ATOM 510 C CA . THR A 1 72 ? -5.117 -7.348 7.832 1.00 94.50 72 THR A CA 1
ATOM 511 C C . THR A 1 72 ? -5.494 -7.821 9.229 1.00 94.50 72 THR A C 1
ATOM 513 O O . THR A 1 72 ? -5.963 -8.944 9.414 1.00 94.50 72 THR A O 1
ATOM 516 N N . LEU A 1 73 ? -5.260 -6.968 10.222 1.00 92.88 73 LEU A N 1
ATOM 517 C CA . LEU A 1 73 ? -5.6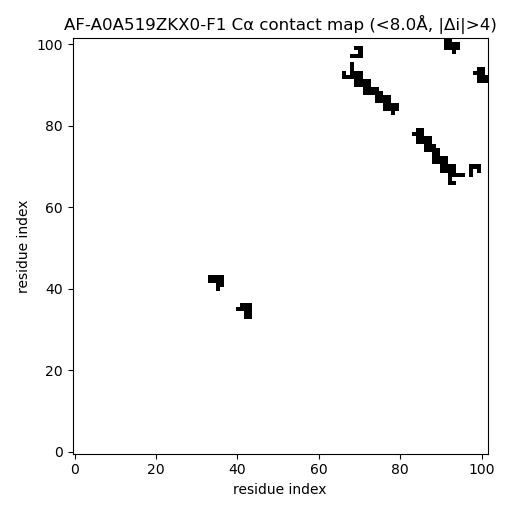37 -7.230 11.604 1.00 92.88 73 LEU A CA 1
ATOM 518 C C . LEU A 1 73 ? -7.169 -7.208 11.754 1.00 92.88 73 LEU A C 1
ATOM 520 O O . LEU A 1 73 ? -7.848 -6.514 10.991 1.00 92.88 73 LEU A O 1
ATOM 524 N N . PRO A 1 74 ? -7.730 -7.918 12.751 1.00 94.88 74 PRO A N 1
ATOM 525 C CA . PRO A 1 74 ? -9.154 -7.831 13.060 1.00 94.88 74 PRO A CA 1
ATOM 526 C C . PRO A 1 74 ? -9.599 -6.384 13.304 1.00 94.88 74 PRO A C 1
ATOM 528 O O . PRO A 1 74 ? -8.829 -5.585 13.836 1.00 94.88 74 PRO A O 1
AT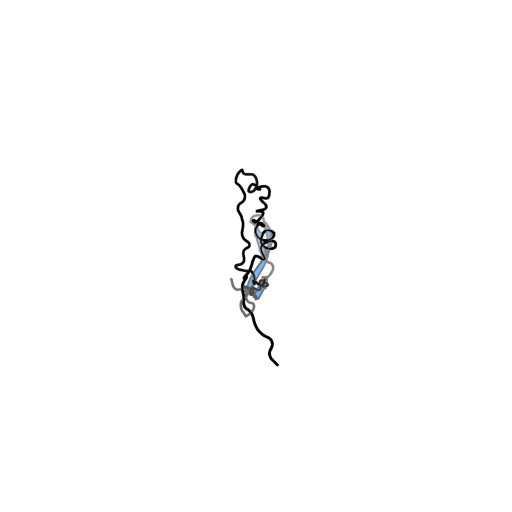OM 531 N N . LEU A 1 75 ? -10.847 -6.062 12.950 1.00 96.31 75 LEU A N 1
ATOM 532 C CA . LEU A 1 75 ? -11.420 -4.725 13.128 1.00 96.31 75 LEU A CA 1
ATOM 533 C C . LEU A 1 75 ? -11.331 -4.279 14.595 1.00 96.31 75 LEU A C 1
ATOM 535 O O . LEU A 1 75 ? -11.845 -4.951 15.490 1.00 96.31 75 LEU A O 1
ATOM 539 N N . GLN A 1 76 ? -10.710 -3.127 14.830 1.00 94.94 76 GLN A N 1
ATOM 540 C CA . GLN A 1 76 ? -10.521 -2.564 16.163 1.00 94.94 76 GLN A CA 1
ATOM 541 C C . GLN A 1 76 ? -11.429 -1.357 16.371 1.00 94.94 76 GLN A C 1
ATOM 543 O O . GLN A 1 76 ? -11.725 -0.617 15.434 1.00 94.94 76 GLN A O 1
ATOM 548 N N . PHE A 1 77 ? -11.843 -1.132 17.617 1.00 96.44 77 PHE A N 1
ATOM 549 C CA . PHE A 1 77 ? -12.593 0.059 17.998 1.00 96.44 77 PHE A CA 1
ATOM 550 C C . PHE A 1 77 ? -11.816 0.860 19.032 1.00 96.44 77 PHE A C 1
ATOM 552 O O . PHE A 1 77 ? -11.579 0.379 20.139 1.00 96.44 77 PHE A O 1
ATOM 559 N N . ILE A 1 78 ? -11.461 2.095 18.686 1.00 94.56 78 ILE A N 1
ATOM 560 C CA . ILE A 1 78 ? -10.798 3.022 19.603 1.00 94.56 78 ILE A CA 1
ATOM 561 C C . ILE A 1 78 ? -11.858 3.935 20.210 1.00 94.56 78 ILE A C 1
ATOM 563 O O . ILE A 1 78 ? -12.571 4.639 19.490 1.00 94.56 78 ILE A O 1
ATOM 567 N N . THR A 1 79 ? -11.974 3.918 21.536 1.00 97.12 79 THR A N 1
ATOM 568 C CA . THR A 1 79 ? -12.878 4.810 22.269 1.00 97.12 79 THR A CA 1
ATOM 569 C C . THR A 1 79 ? -12.230 6.181 22.423 1.00 97.12 79 THR A C 1
ATOM 571 O O . THR A 1 79 ? -11.141 6.306 22.978 1.00 97.12 79 THR A O 1
ATOM 574 N N . MET A 1 80 ? -12.906 7.217 21.938 1.00 95.94 80 MET A N 1
ATOM 575 C CA . MET A 1 80 ? -12.480 8.605 22.091 1.00 95.94 80 MET A CA 1
ATOM 576 C C . MET A 1 80 ? -12.826 9.141 23.489 1.00 95.94 80 MET A C 1
ATOM 578 O O . MET A 1 80 ? -13.769 8.642 24.108 1.00 95.94 80 MET A O 1
ATOM 582 N N . PRO A 1 81 ? -12.179 10.229 23.957 1.00 95.56 81 PRO A N 1
ATOM 583 C CA . PRO A 1 81 ? -12.554 10.892 25.212 1.00 95.56 81 PRO A CA 1
ATOM 584 C C . PRO A 1 81 ? -14.033 11.311 25.282 1.00 95.56 81 PRO A C 1
ATOM 586 O O . PRO A 1 81 ? -14.619 11.350 26.355 1.00 95.56 81 PRO A O 1
ATOM 589 N N . SER A 1 82 ? -14.661 11.580 24.132 1.00 94.38 82 SER A N 1
ATOM 590 C CA . SER A 1 82 ? -16.088 11.910 24.009 1.00 94.38 82 SER A CA 1
ATOM 591 C C . SER A 1 82 ? -17.034 10.699 24.069 1.00 94.38 82 SER A C 1
ATOM 593 O O . SER A 1 82 ? -18.241 10.860 23.899 1.00 94.38 82 SER A O 1
ATOM 595 N N . GLY A 1 83 ? -16.514 9.478 24.241 1.00 93.25 83 GLY A N 1
ATOM 596 C CA . GLY A 1 83 ? -17.290 8.233 24.304 1.00 93.25 83 GLY A CA 1
ATOM 597 C C . GLY A 1 83 ? -17.700 7.639 22.949 1.00 93.25 83 GLY A C 1
ATOM 598 O O . GLY A 1 83 ? -18.211 6.521 22.896 1.00 93.25 83 GLY A O 1
ATOM 599 N N . LYS A 1 84 ? -17.458 8.338 21.832 1.00 96.56 84 LYS A N 1
ATOM 600 C CA . LYS A 1 84 ? -17.645 7.788 20.477 1.00 96.56 84 LYS A CA 1
ATOM 601 C C . LYS A 1 84 ? -16.553 6.760 20.152 1.00 96.56 84 LYS A C 1
ATOM 603 O O . LYS A 1 84 ? -15.448 6.837 20.686 1.00 96.56 84 LYS A O 1
ATOM 608 N N . LYS A 1 85 ? -16.853 5.813 19.258 1.00 97.12 85 LYS A N 1
ATOM 609 C CA . LYS A 1 85 ? -15.910 4.775 18.810 1.00 97.12 85 LYS A CA 1
ATOM 610 C C . LYS A 1 85 ? -15.488 5.004 17.363 1.00 97.12 85 LYS A C 1
ATOM 612 O O . LYS A 1 85 ? -16.338 5.247 16.511 1.00 97.12 85 LYS A O 1
ATOM 617 N N . LEU A 1 86 ? -14.192 4.878 17.097 1.00 95.88 86 LEU A N 1
ATOM 618 C CA . LEU A 1 86 ? -13.625 4.859 15.750 1.00 95.88 86 LEU A CA 1
ATOM 619 C C . LEU A 1 86 ? -13.330 3.420 15.348 1.00 95.88 86 LEU A C 1
ATOM 621 O O . LEU A 1 86 ? -12.628 2.719 16.073 1.00 95.88 86 LEU A O 1
ATOM 625 N N . ALA A 1 87 ? -13.865 2.995 14.207 1.00 96.56 87 ALA A N 1
ATOM 626 C CA . ALA A 1 87 ? -13.555 1.705 13.610 1.00 96.56 87 ALA A CA 1
ATOM 627 C C . ALA A 1 87 ? -12.237 1.813 12.832 1.00 96.56 87 ALA A C 1
ATOM 629 O O . ALA A 1 87 ? -12.105 2.671 11.959 1.00 96.56 87 ALA A O 1
ATOM 630 N N . VAL A 1 88 ? -11.266 0.962 13.155 1.00 96.31 88 VAL A N 1
ATOM 631 C CA . VAL A 1 88 ? -9.931 0.969 12.555 1.00 96.31 88 VAL A CA 1
ATOM 632 C C . VAL A 1 88 ? -9.617 -0.413 12.006 1.00 96.31 88 VAL A C 1
ATOM 634 O O . VAL A 1 88 ? -9.693 -1.414 12.718 1.00 96.31 88 VAL A O 1
ATOM 637 N N . LEU A 1 89 ? -9.235 -0.448 10.734 1.00 96.75 89 LEU A N 1
ATOM 638 C CA . LEU A 1 89 ? -8.735 -1.635 10.059 1.00 96.75 89 LEU A CA 1
ATOM 639 C C . LEU A 1 89 ? -7.285 -1.372 9.654 1.00 96.75 89 LEU A C 1
ATOM 641 O O . LEU A 1 89 ? -7.014 -0.444 8.895 1.00 96.75 89 LEU A O 1
ATOM 645 N N . 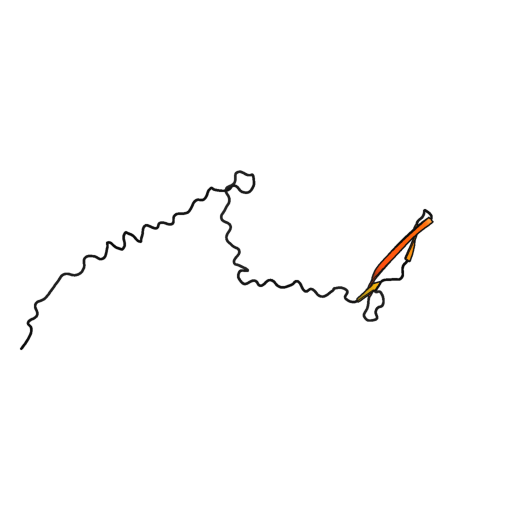VAL A 1 90 ? -6.356 -2.163 10.184 1.00 94.00 90 VAL A N 1
ATOM 646 C CA . VAL A 1 90 ? -4.916 -1.976 9.965 1.00 94.00 90 VAL A CA 1
ATOM 647 C C . VAL A 1 90 ? -4.381 -3.150 9.161 1.00 94.00 90 VAL A C 1
ATOM 649 O O . VAL A 1 90 ? -4.638 -4.301 9.503 1.00 94.00 90 VAL A O 1
ATOM 652 N N . THR A 1 91 ? -3.620 -2.862 8.108 1.00 94.56 91 THR A N 1
ATOM 653 C CA . THR A 1 91 ? -2.890 -3.874 7.337 1.00 94.56 91 THR A CA 1
ATOM 654 C C . THR A 1 91 ? -1.401 -3.660 7.531 1.00 94.56 91 THR A C 1
ATOM 656 O O . THR A 1 91 ? -0.918 -2.537 7.394 1.00 94.56 91 THR A O 1
ATOM 659 N N . VAL A 1 92 ? -0.690 -4.729 7.874 1.00 93.75 92 VAL A N 1
ATOM 660 C CA . VAL A 1 92 ? 0.734 -4.694 8.221 1.00 93.75 92 VAL A CA 1
ATOM 661 C C . VAL A 1 92 ? 1.507 -5.763 7.448 1.00 93.75 92 VAL A C 1
ATOM 663 O O . VAL A 1 92 ? 0.900 -6.745 7.001 1.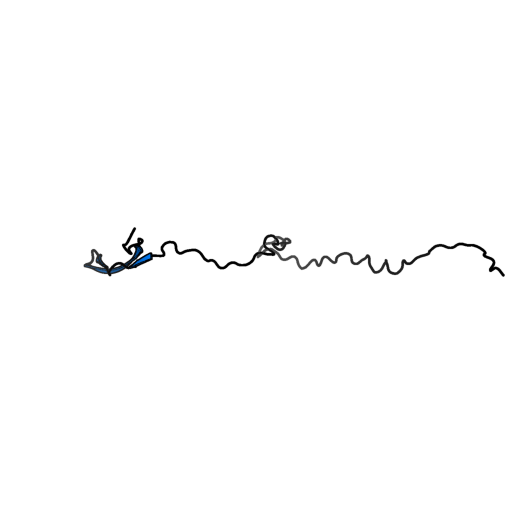00 93.75 92 VAL A O 1
ATOM 666 N N . PRO A 1 93 ? 2.830 -5.602 7.271 1.00 94.12 93 PRO A N 1
ATOM 667 C CA . PRO A 1 93 ? 3.679 -6.664 6.752 1.00 94.12 93 PRO A CA 1
ATOM 668 C C . PRO A 1 93 ? 3.578 -7.929 7.605 1.00 94.12 93 PRO A C 1
ATOM 670 O O . PRO A 1 93 ? 3.365 -7.876 8.817 1.00 94.12 93 PRO A O 1
ATOM 673 N N . ALA A 1 94 ? 3.736 -9.078 6.961 1.00 93.38 94 ALA A N 1
ATOM 674 C CA . ALA A 1 94 ? 3.746 -10.372 7.615 1.00 93.38 94 ALA A CA 1
ATOM 675 C C . ALA A 1 94 ? 5.054 -11.119 7.338 1.00 93.38 94 ALA A C 1
ATOM 677 O O . ALA A 1 94 ? 5.659 -10.993 6.270 1.00 93.38 94 ALA A O 1
ATOM 678 N N . ASP A 1 95 ? 5.478 -11.924 8.307 1.00 89.94 95 ASP A N 1
ATOM 679 C CA . ASP A 1 95 ? 6.600 -12.838 8.154 1.00 89.94 95 ASP A CA 1
ATOM 680 C C . ASP A 1 95 ? 6.265 -14.010 7.210 1.00 89.94 95 ASP A C 1
ATOM 682 O O . ASP A 1 95 ? 5.194 -14.098 6.599 1.00 89.94 95 ASP A O 1
ATOM 686 N N . ALA A 1 96 ? 7.200 -14.951 7.070 1.00 88.44 96 ALA A N 1
ATOM 687 C CA . ALA A 1 96 ? 7.003 -16.136 6.237 1.00 88.44 96 ALA A CA 1
ATOM 688 C C . ALA A 1 96 ? 5.880 -17.073 6.716 1.00 88.44 96 ALA A C 1
ATOM 690 O O . ALA A 1 96 ? 5.364 -17.838 5.906 1.00 88.44 96 ALA A O 1
ATOM 691 N N . SER A 1 97 ? 5.493 -16.999 7.990 1.00 88.31 97 SER A N 1
ATOM 692 C CA . SER A 1 97 ? 4.409 -17.791 8.583 1.00 88.31 97 SER A CA 1
ATOM 693 C C . SER A 1 97 ? 3.058 -17.065 8.547 1.00 88.31 97 SER A C 1
ATOM 695 O O . SER A 1 97 ? 2.077 -17.585 9.072 1.00 88.31 97 SER A O 1
ATOM 697 N N . GLY A 1 98 ? 2.992 -15.864 7.958 1.00 86.25 98 GLY A N 1
ATOM 698 C CA . GLY A 1 98 ? 1.784 -15.039 7.922 1.00 86.25 98 GLY A CA 1
ATOM 699 C C . GLY A 1 98 ? 1.508 -14.290 9.227 1.00 86.25 98 GLY A C 1
ATOM 700 O O . GLY A 1 98 ? 0.411 -13.757 9.401 1.00 86.25 98 GLY A O 1
ATOM 701 N N . LYS A 1 99 ? 2.473 -14.236 10.152 1.00 90.81 99 LYS A N 1
ATOM 702 C CA . LYS A 1 99 ? 2.324 -13.477 11.394 1.00 90.81 99 LYS A CA 1
ATOM 703 C C . LYS A 1 99 ? 2.682 -12.009 11.156 1.00 90.81 99 LYS A C 1
ATOM 705 O O . LYS A 1 99 ? 3.686 -11.746 10.495 1.00 90.81 99 LYS A O 1
ATOM 710 N N . PRO A 1 100 ? 1.906 -11.060 11.705 1.00 90.69 100 PRO A N 1
ATOM 711 C CA . PRO A 1 100 ? 2.234 -9.639 11.662 1.00 90.69 100 PRO A CA 1
ATOM 712 C C . PRO A 1 100 ? 3.654 -9.365 12.174 1.00 90.69 100 PRO A C 1
ATOM 714 O O . PRO A 1 100 ? 3.988 -9.787 13.281 1.00 90.69 100 PRO A O 1
ATOM 717 N N . VAL A 1 101 ? 4.460 -8.632 11.405 1.00 84.06 101 VAL A N 1
ATOM 718 C CA . VAL A 1 101 ? 5.759 -8.102 11.844 1.00 84.06 101 VAL A CA 1
ATOM 719 C C . VAL A 1 101 ? 5.806 -6.608 11.552 1.00 84.06 101 VAL A C 1
ATOM 721 O O . VAL A 1 101 ? 5.534 -6.176 10.431 1.00 84.06 101 VAL A O 1
ATOM 724 N N . ALA A 1 102 ? 6.084 -5.831 12.594 1.00 62.56 102 ALA A N 1
ATOM 725 C CA . ALA A 1 102 ? 6.189 -4.378 12.561 1.00 62.56 102 ALA A CA 1
ATOM 726 C C . ALA A 1 102 ? 7.631 -3.965 12.854 1.00 62.56 102 ALA A C 1
ATOM 728 O O . ALA A 1 102 ? 8.236 -4.598 13.751 1.00 62.56 102 ALA A O 1
#

Solvent-accessible surface area (backbone atoms only — not comparable to full-atom values): 7405 Å² total; per-residue (Å²): 136,83,88,86,86,79,88,83,91,83,85,86,86,73,100,65,75,76,62,72,78,69,71,73,79,64,79,78,73,78,78,63,85,81,49,48,52,83,94,45,102,46,73,59,74,93,77,79,82,81,60,92,56,72,82,64,74,90,70,82,92,80,73,81,68,93,62,81,40,66,41,72,51,77,81,40,72,50,73,44,98,87,71,51,72,45,83,44,76,51,72,41,39,26,47,98,87,64,46,79,52,134

Radius of gyration: 41.92 Å; Cα contacts (8 Å, |Δi|>4): 73; chains: 1; bounding box: 69×57×122 Å

Secondary structure (DSSP, 8-state):
--PPP-----------SSSSSSS------------BSTTSS-BPPP-----TTTTPPP-------S-S-EEEPPPEEEEPTTS-EEEE--EEEB-TTS-B--

Nearest PDB structures (foldseek):
  6z1p-assembly1_BE  TM=2.474E-01  e=5.034E+00  Tetrahymena thermophila SB210

Foldseek 3Di:
DDDDDDDDDDDDDDPPPVVVVPPPVPPPPPPDPFDDDDPDDDGDDDDDDDCVCVVPDDDPPDDDDPQPQKDKDPWDWDQDPVRDTDTDIDIAGADPVSHHDD

Sequence (102 aa):
MNPSIRSARALTIGSLTAAILSTLATAALAVGPTTTLGTRGSISQPNPAITANASGAWKDYDRAAQYPRIVTLPLQFITMPSGKKLAVLVTVPADASGKPVA